Protein AF-A0A965LDT8-F1 (afdb_monomer_lite)

Foldseek 3Di:
DDDDDDPDDDPDDDDDDDDDDDDDDDPDDPDCLPVVLCVLQPDDPPDDPVLSVLLSQLQVQLCVDVQLVVLVVQLVVLVVVVVPDDPVVVVVCPVVNVVSVVSNLVSSLVSSCVSPVPNDSVNSVSRSVVSVVVVVVVVVVVVVVVVVVPDPDDPPPPDPDDDDDDDDDDD

Sequence (171 aa):
MKTSLLALLFAATLCVSLPAADSAATKSSPKKSGRYTSTVLPDIEGVSKEDMVRVRAAFLQAYQDPAIKAAKERLAELKGNAEFASASEKKDMRSDFENAIGDLHKATKAALTKADATLSRELIEKVMDAMEAKGREKAAGAMKKEAKTATPLKPFPFGDKAKETPKPEAK

Secondary structure (DSSP, 8-state):
--------------------------------THHHHHHHS---TTS-HHHHHHHHHHHHHHTTSHHHHHHHHHHHHHHHHHHH--HHHHHHTHHHHHHHHHHHHHHHHHHHHHH-TTS-HHHHHHHHHHHHHHHHHHHHHHHHHHHHH-------SSS------------

Radius of gyration: 26.63 Å; chains: 1; bounding box: 39×76×96 Å

Structure (mmCIF, N/CA/C/O backbone):
data_AF-A0A965LDT8-F1
#
_entry.id   AF-A0A965LDT8-F1
#
loop_
_atom_site.group_PDB
_atom_site.id
_atom_site.type_symbol
_atom_site.label_atom_id
_atom_site.label_alt_id
_atom_site.label_comp_id
_atom_site.label_asym_id
_atom_site.label_entity_id
_atom_site.label_seq_id
_atom_site.pdbx_PDB_ins_code
_atom_site.Cartn_x
_atom_site.Cartn_y
_atom_site.Cartn_z
_atom_site.occupancy
_atom_site.B_iso_or_equiv
_atom_site.auth_seq_id
_atom_site.auth_comp_id
_atom_site.auth_asym_id
_atom_site.auth_atom_id
_atom_site.pdbx_PDB_model_num
ATOM 1 N N . MET A 1 1 ? 11.467 -21.542 -32.164 1.00 36.34 1 MET A N 1
ATOM 2 C CA . MET A 1 1 ? 11.602 -20.901 -30.837 1.00 36.34 1 MET A CA 1
ATOM 3 C C . MET A 1 1 ? 10.529 -19.828 -30.739 1.00 36.34 1 MET A C 1
ATOM 5 O O . MET A 1 1 ? 10.410 -19.034 -31.659 1.00 36.34 1 MET A O 1
ATOM 9 N N . LYS A 1 2 ? 9.647 -19.918 -29.736 1.00 41.91 2 LYS A N 1
ATOM 10 C CA . LYS A 1 2 ? 8.408 -19.132 -29.618 1.00 41.91 2 LYS A CA 1
ATOM 11 C C . LYS A 1 2 ? 8.588 -18.055 -28.548 1.00 41.91 2 LYS A C 1
ATOM 13 O O . LYS A 1 2 ? 8.529 -18.396 -27.375 1.00 41.91 2 LYS A O 1
ATOM 18 N N . THR A 1 3 ? 8.754 -16.795 -28.934 1.00 43.81 3 THR A N 1
ATOM 19 C CA . THR A 1 3 ? 8.621 -15.639 -28.029 1.00 43.81 3 THR A CA 1
ATOM 20 C C . THR A 1 3 ? 8.311 -14.395 -28.851 1.00 43.81 3 THR A C 1
ATOM 22 O O . THR A 1 3 ? 9.174 -13.935 -29.590 1.00 43.81 3 THR A O 1
ATOM 25 N N . SER A 1 4 ? 7.088 -13.880 -28.735 1.00 50.00 4 SER A N 1
ATOM 26 C CA . SER A 1 4 ? 6.791 -12.441 -28.784 1.00 50.00 4 SER A CA 1
ATOM 27 C C . SER A 1 4 ? 5.285 -12.245 -28.700 1.00 50.00 4 SER A C 1
ATOM 29 O O . SER A 1 4 ? 4.582 -12.353 -29.699 1.00 50.00 4 SER A O 1
ATOM 31 N N . LEU A 1 5 ? 4.788 -11.970 -27.496 1.00 50.16 5 LEU A N 1
ATOM 32 C CA . LEU A 1 5 ? 3.532 -11.250 -27.318 1.00 50.16 5 LEU A CA 1
ATOM 33 C C . LEU A 1 5 ? 3.509 -10.645 -25.909 1.00 50.16 5 LEU A C 1
ATOM 35 O O . LEU A 1 5 ? 3.004 -11.248 -24.972 1.00 50.16 5 LEU A O 1
ATOM 39 N N . LEU A 1 6 ? 4.092 -9.459 -25.751 1.00 43.06 6 LEU A N 1
ATOM 40 C CA . LEU A 1 6 ? 3.755 -8.580 -24.630 1.00 43.06 6 LEU A CA 1
ATOM 41 C C . LEU A 1 6 ? 3.766 -7.130 -25.115 1.00 43.06 6 LEU A C 1
ATOM 43 O O . LEU A 1 6 ? 4.586 -6.307 -24.722 1.00 43.06 6 LEU A O 1
ATOM 47 N N . ALA A 1 7 ? 2.863 -6.858 -26.048 1.00 51.16 7 ALA A N 1
ATOM 48 C CA . ALA A 1 7 ? 2.547 -5.524 -26.520 1.00 51.16 7 ALA A CA 1
ATOM 49 C C . ALA A 1 7 ? 1.027 -5.374 -26.500 1.00 51.16 7 ALA A C 1
ATOM 51 O O . ALA A 1 7 ? 0.402 -5.505 -27.545 1.00 51.16 7 ALA A O 1
ATOM 52 N N . LEU A 1 8 ? 0.423 -5.169 -25.321 1.00 48.06 8 LEU A N 1
ATOM 53 C CA . LEU A 1 8 ? -0.887 -4.512 -25.230 1.00 48.06 8 LEU A CA 1
ATOM 54 C C . LEU A 1 8 ? -1.283 -4.162 -23.789 1.00 48.06 8 LEU A C 1
ATOM 56 O O . LEU A 1 8 ? -1.990 -4.928 -23.143 1.00 48.06 8 LEU A O 1
ATOM 60 N N . LEU A 1 9 ? -0.893 -2.978 -23.300 1.00 42.41 9 LEU A N 1
ATOM 61 C CA . LEU A 1 9 ? -1.701 -2.275 -22.290 1.00 42.41 9 LEU A CA 1
ATOM 62 C C . LEU A 1 9 ? -1.353 -0.788 -22.128 1.00 42.41 9 LEU A C 1
ATOM 64 O O . LEU A 1 9 ? -1.155 -0.320 -21.019 1.00 42.41 9 LEU A O 1
ATOM 68 N N . PHE A 1 10 ? -1.334 -0.017 -23.216 1.00 44.53 10 PHE A N 1
ATOM 69 C CA . PHE A 1 10 ? -1.376 1.447 -23.113 1.00 44.53 10 PHE A CA 1
ATOM 70 C C . PHE A 1 10 ? -2.283 2.035 -24.192 1.00 44.53 10 PHE A C 1
ATOM 72 O O . PHE A 1 10 ? -1.847 2.502 -25.236 1.00 44.53 10 PHE A O 1
ATOM 79 N N . ALA A 1 11 ? -3.586 1.979 -23.928 1.00 47.69 11 ALA A N 1
ATOM 80 C CA . ALA A 1 11 ? -4.585 2.757 -24.645 1.00 47.69 11 ALA A CA 1
ATOM 81 C C . ALA A 1 11 ? -5.625 3.258 -23.637 1.00 47.69 11 ALA A C 1
ATOM 83 O O . ALA A 1 11 ? -6.646 2.618 -23.400 1.00 47.69 11 ALA A O 1
ATOM 84 N N . ALA A 1 12 ? -5.320 4.392 -23.008 1.00 42.38 12 ALA A N 1
ATOM 85 C CA . ALA A 1 12 ? -6.293 5.269 -22.364 1.00 42.38 12 ALA A CA 1
ATOM 86 C C . ALA A 1 12 ? -5.694 6.681 -22.289 1.00 42.38 12 ALA A C 1
ATOM 88 O O . ALA A 1 12 ? -5.191 7.125 -21.260 1.00 42.38 12 ALA A O 1
ATOM 89 N N . THR A 1 13 ? -5.707 7.362 -23.430 1.00 52.12 13 THR A N 1
ATOM 90 C CA . THR A 1 13 ? -5.496 8.803 -23.552 1.00 52.12 13 THR A CA 1
ATOM 91 C C . THR A 1 13 ? -6.575 9.530 -22.756 1.00 52.12 13 THR A C 1
ATOM 93 O O . THR A 1 13 ? -7.762 9.403 -23.053 1.00 52.12 13 THR A O 1
ATOM 96 N N . LEU A 1 14 ? -6.166 10.322 -21.767 1.00 44.47 14 LEU A N 1
ATOM 97 C CA . LEU A 1 14 ? -7.034 11.296 -21.117 1.00 44.47 14 LEU A CA 1
ATOM 98 C C . LEU A 1 14 ? -6.359 12.663 -21.232 1.00 44.47 14 LEU A C 1
ATOM 100 O O . LEU A 1 14 ? -5.528 13.046 -20.414 1.00 44.47 14 LEU A O 1
ATOM 104 N N . CYS A 1 15 ? -6.698 13.380 -22.305 1.00 46.28 15 CYS A N 1
ATOM 105 C CA . CYS A 1 15 ? -6.502 14.820 -22.384 1.00 46.28 15 CYS A CA 1
ATOM 106 C C . CYS A 1 15 ? -7.340 15.468 -21.277 1.00 46.28 15 CYS A C 1
ATOM 108 O O . CYS A 1 15 ? -8.568 15.428 -21.332 1.00 46.28 15 CYS A O 1
ATOM 110 N N . VAL A 1 16 ? -6.689 16.088 -20.294 1.00 39.69 16 VAL A N 1
ATOM 111 C CA . VAL A 1 16 ? -7.331 17.091 -19.442 1.00 39.69 16 VAL A CA 1
ATOM 112 C C . VAL A 1 16 ? -6.850 18.453 -19.918 1.00 39.69 16 VAL A C 1
ATOM 114 O O . VAL A 1 16 ? -5.716 18.856 -19.675 1.00 39.69 16 VAL A O 1
ATOM 117 N N . SER A 1 17 ? -7.738 19.130 -20.643 1.00 41.91 17 SER A N 1
ATOM 118 C CA . SER A 1 17 ? -7.691 20.570 -20.865 1.00 41.91 17 SER A CA 1
ATOM 119 C C . SER A 1 17 ? -7.760 21.280 -19.517 1.00 41.91 17 SER A C 1
ATOM 121 O O . SER A 1 17 ? -8.657 21.006 -18.717 1.00 41.91 17 SER A O 1
ATOM 123 N N . LEU A 1 18 ? -6.842 22.221 -19.294 1.00 41.03 18 LEU A N 1
ATOM 124 C CA . LEU A 1 18 ? -7.014 23.282 -18.305 1.00 41.03 18 LEU A CA 1
ATOM 125 C C . LEU A 1 18 ? -8.329 24.029 -18.577 1.00 41.03 18 LEU A C 1
ATOM 127 O O . LEU A 1 18 ? -8.710 24.227 -19.735 1.00 41.03 18 LEU A O 1
ATOM 131 N N . PRO A 1 19 ? -8.974 24.506 -17.509 1.00 39.03 19 PRO A N 1
ATOM 132 C CA . PRO A 1 19 ? -9.272 25.928 -17.483 1.00 39.03 19 PRO A CA 1
ATOM 133 C C . PRO A 1 19 ? -8.768 26.595 -16.201 1.00 39.03 19 PRO A C 1
ATOM 135 O O . PRO A 1 19 ? -8.887 26.076 -15.091 1.00 39.03 19 PRO A O 1
ATOM 138 N N . ALA A 1 20 ? -8.188 27.771 -16.412 1.00 39.31 20 ALA A N 1
ATOM 139 C CA . ALA A 1 20 ? -7.898 28.768 -15.401 1.00 39.31 20 ALA A CA 1
ATOM 140 C C . ALA A 1 20 ? -9.185 29.436 -14.873 1.00 39.31 20 ALA A C 1
ATOM 142 O O . ALA A 1 20 ? -10.225 29.389 -15.529 1.00 39.31 20 ALA A O 1
ATOM 143 N N . ALA A 1 21 ? -9.004 30.154 -13.761 1.00 36.09 21 ALA A N 1
ATOM 144 C CA . ALA A 1 21 ? -9.834 31.221 -13.192 1.00 36.09 21 ALA A CA 1
ATOM 145 C C . ALA A 1 21 ? -10.755 30.879 -11.998 1.00 36.09 21 ALA A C 1
ATOM 147 O O . ALA A 1 21 ? -11.746 30.163 -12.098 1.00 36.09 21 ALA A O 1
ATOM 148 N N . ASP A 1 22 ? -10.393 31.556 -10.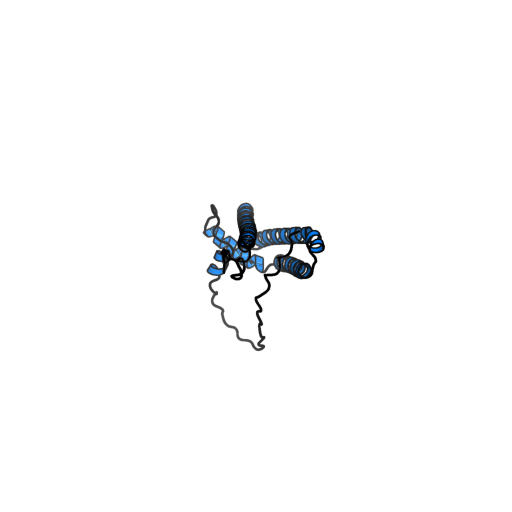906 1.00 32.38 22 ASP A N 1
ATOM 149 C CA . ASP A 1 22 ? -11.230 32.300 -9.963 1.00 32.38 22 ASP A CA 1
ATOM 150 C C . ASP A 1 22 ? -11.940 31.646 -8.769 1.00 32.38 22 ASP A C 1
ATOM 152 O O . ASP A 1 22 ? -12.489 30.547 -8.794 1.00 32.38 22 ASP A O 1
ATOM 156 N N . SER A 1 23 ? -11.876 32.409 -7.675 1.00 43.91 23 SER A N 1
ATOM 157 C CA . SER A 1 23 ? -12.337 32.082 -6.331 1.00 43.91 23 SER A CA 1
ATOM 158 C C . SER A 1 23 ? -13.857 32.034 -6.237 1.00 43.91 23 SER A C 1
ATOM 160 O O . SER A 1 23 ? -14.533 32.999 -6.573 1.00 43.91 23 SER A O 1
ATOM 162 N N . ALA A 1 24 ? -14.391 30.985 -5.609 1.00 32.81 24 ALA A N 1
ATOM 163 C CA . ALA A 1 24 ? -15.635 31.079 -4.850 1.00 32.81 24 ALA A CA 1
ATOM 164 C C . ALA A 1 24 ? -15.711 29.956 -3.808 1.00 32.81 24 ALA A C 1
ATOM 166 O O . ALA A 1 24 ? -15.790 28.769 -4.133 1.00 32.81 24 ALA A O 1
ATOM 167 N N . ALA A 1 25 ? -15.713 30.352 -2.535 1.00 44.34 25 ALA A N 1
ATOM 168 C CA . ALA A 1 25 ? -16.012 29.489 -1.406 1.00 44.34 25 ALA A CA 1
ATOM 169 C C . ALA A 1 25 ? -17.381 28.820 -1.603 1.00 44.34 25 ALA A C 1
ATOM 171 O O . ALA A 1 25 ? -18.429 29.445 -1.459 1.00 44.34 25 ALA A O 1
ATOM 172 N N . THR A 1 26 ? -17.373 27.525 -1.901 1.00 32.25 26 THR A N 1
ATOM 173 C CA . THR A 1 26 ? -18.563 26.678 -1.861 1.00 32.25 26 THR A CA 1
ATOM 174 C C . THR A 1 26 ? -18.359 25.633 -0.778 1.00 32.25 26 THR A C 1
ATOM 176 O O . THR A 1 26 ? -17.446 24.811 -0.836 1.00 32.25 26 THR A O 1
ATOM 179 N N . LYS A 1 27 ? -19.214 25.693 0.251 1.00 46.88 27 LYS A N 1
ATOM 180 C CA . LYS A 1 27 ? -19.352 24.645 1.264 1.00 46.88 27 LYS A CA 1
ATOM 181 C C . LYS A 1 27 ? -19.669 23.340 0.537 1.00 46.88 27 LYS A C 1
ATOM 183 O O . LYS A 1 27 ? -20.791 23.135 0.079 1.00 46.88 27 LYS A O 1
ATOM 188 N N . SER A 1 28 ? -18.667 22.482 0.385 1.00 36.44 28 SER A N 1
ATOM 189 C CA . SER A 1 28 ? -18.825 21.191 -0.264 1.00 36.44 28 SER A CA 1
ATOM 190 C C . SER A 1 28 ? -19.496 20.232 0.713 1.00 36.44 28 SER A C 1
ATOM 192 O O . SER A 1 28 ? -18.927 19.796 1.712 1.00 36.44 28 SER A O 1
ATOM 194 N N . SER A 1 29 ? -20.755 19.907 0.434 1.00 40.31 29 SER A N 1
ATOM 195 C CA . SER A 1 29 ? -21.420 18.756 1.038 1.00 40.31 29 SER A CA 1
ATOM 196 C C . SER A 1 29 ? -20.548 17.511 0.799 1.00 40.31 29 SER A C 1
ATOM 198 O O . SER A 1 29 ? -20.021 17.355 -0.310 1.00 40.31 29 SER A O 1
ATOM 200 N N . PRO A 1 30 ? -20.365 16.619 1.789 1.00 41.88 30 PRO A N 1
ATOM 201 C CA . PRO A 1 30 ? -19.445 15.499 1.658 1.00 41.88 30 PRO A CA 1
ATOM 202 C C . PRO A 1 30 ? -19.942 14.565 0.551 1.00 41.88 30 PRO A C 1
ATOM 204 O O . PRO A 1 30 ? -20.928 13.843 0.709 1.00 41.88 30 PRO A O 1
ATOM 207 N N . LYS A 1 31 ? -19.265 14.583 -0.604 1.00 42.53 31 LYS A N 1
ATOM 208 C CA . LYS A 1 31 ? -19.503 13.628 -1.690 1.00 42.53 31 LYS A CA 1
ATOM 209 C C . LYS A 1 31 ? -19.199 12.228 -1.168 1.00 42.53 31 LYS A C 1
ATOM 211 O O . LYS A 1 31 ? -18.042 11.835 -1.127 1.00 42.53 31 LYS A O 1
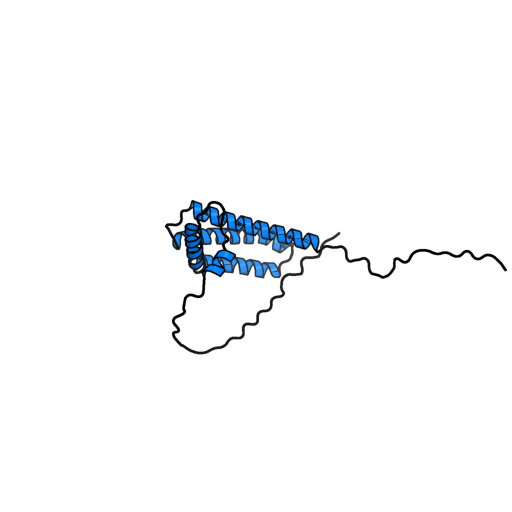ATOM 216 N N . LYS A 1 32 ? -20.250 11.511 -0.758 1.00 42.97 32 LYS A N 1
ATOM 217 C CA . LYS A 1 32 ? -20.408 10.050 -0.618 1.00 42.97 32 LYS A CA 1
ATOM 218 C C . LYS A 1 32 ? -19.100 9.243 -0.757 1.00 42.97 32 LYS A C 1
ATOM 220 O O . LYS A 1 32 ? -18.943 8.439 -1.674 1.00 42.97 32 LYS A O 1
ATOM 225 N N . SER A 1 33 ? -18.179 9.425 0.187 1.00 45.19 33 SER A N 1
ATOM 226 C CA . SER A 1 33 ? -16.881 8.738 0.237 1.00 45.19 33 SER A CA 1
ATOM 227 C C . SER A 1 33 ? -17.030 7.237 0.520 1.00 45.19 33 SER A C 1
ATOM 229 O O . SER A 1 33 ? -16.131 6.459 0.216 1.00 45.19 33 SER A O 1
ATOM 231 N N . GLY A 1 34 ? -18.197 6.800 1.011 1.00 43.91 34 GLY A N 1
ATOM 232 C CA . GLY A 1 34 ? -18.468 5.402 1.366 1.00 43.91 34 GLY A CA 1
ATOM 233 C C . GLY A 1 34 ? -18.497 4.402 0.199 1.00 43.91 34 GLY A C 1
ATOM 234 O O . GLY A 1 34 ? -18.268 3.211 0.411 1.00 43.91 34 GLY A O 1
ATOM 235 N N . ARG A 1 35 ? -18.748 4.842 -1.046 1.00 39.75 35 ARG A N 1
ATOM 236 C CA . ARG A 1 35 ? -18.752 3.930 -2.214 1.00 39.75 35 ARG A CA 1
ATOM 237 C C . ARG A 1 35 ? -17.358 3.691 -2.789 1.00 39.75 35 ARG A C 1
ATOM 239 O O . ARG A 1 35 ? -17.066 2.599 -3.269 1.00 39.75 35 ARG A O 1
ATOM 246 N N . TYR A 1 36 ? -16.497 4.704 -2.735 1.00 38.25 36 TYR A N 1
ATOM 247 C CA . TYR A 1 36 ? -15.129 4.585 -3.230 1.00 38.25 36 TYR A CA 1
ATOM 248 C C . TYR A 1 36 ? -14.294 3.700 -2.294 1.00 38.25 36 TYR A C 1
ATOM 250 O O . TYR A 1 36 ? -13.571 2.821 -2.754 1.00 38.25 36 TYR A O 1
ATOM 258 N N . THR A 1 37 ? -14.474 3.834 -0.977 1.00 55.53 37 THR A N 1
ATOM 259 C CA . THR A 1 37 ? -13.695 3.071 0.008 1.00 55.53 37 THR A CA 1
ATOM 260 C C . THR A 1 37 ? -14.068 1.595 0.093 1.00 55.53 37 THR A C 1
ATOM 262 O O . THR A 1 37 ? -13.173 0.775 0.244 1.00 55.53 37 THR A O 1
ATOM 265 N N . SER A 1 38 ? -15.345 1.227 -0.050 1.00 56.53 38 SER A N 1
ATOM 266 C CA . SER A 1 38 ? -15.777 -0.185 -0.051 1.00 56.53 38 SER A CA 1
ATOM 267 C C . SER A 1 38 ? -15.345 -0.948 -1.306 1.00 56.53 38 SER A C 1
ATOM 269 O O . SER A 1 38 ? -15.099 -2.150 -1.252 1.00 56.53 38 SER A O 1
ATOM 271 N N . THR A 1 39 ? -15.195 -0.250 -2.434 1.00 59.91 39 THR A N 1
ATOM 272 C CA . THR A 1 39 ? -14.694 -0.847 -3.682 1.00 59.91 39 THR A CA 1
ATOM 273 C C . THR A 1 39 ? -13.177 -1.064 -3.630 1.00 59.91 39 THR A C 1
ATOM 275 O O . THR A 1 39 ? -12.667 -2.067 -4.136 1.00 59.91 39 THR A O 1
ATOM 278 N N . VAL A 1 40 ? -12.454 -0.132 -3.000 1.00 66.69 40 VAL A N 1
ATOM 279 C CA . VAL A 1 40 ? -10.995 -0.195 -2.821 1.00 66.69 40 VAL A CA 1
ATOM 280 C C . VAL A 1 40 ? -10.618 -1.208 -1.732 1.00 66.69 40 VAL A C 1
ATOM 282 O O . VAL A 1 40 ? -9.761 -2.059 -1.964 1.00 66.69 40 VAL A O 1
ATOM 285 N N . LEU A 1 41 ? -11.314 -1.173 -0.593 1.00 79.06 41 LEU A N 1
ATOM 286 C CA . LEU A 1 41 ? -11.166 -2.079 0.546 1.00 79.06 41 LEU A CA 1
ATOM 287 C C . LEU A 1 41 ? -12.488 -2.832 0.775 1.00 79.06 41 LEU A C 1
ATOM 289 O O . LEU A 1 41 ? -13.364 -2.321 1.493 1.00 79.06 41 LEU A O 1
ATOM 293 N N . PRO A 1 42 ? -12.661 -4.018 0.152 1.00 79.75 42 PRO A N 1
ATOM 294 C CA . PRO A 1 42 ? -13.841 -4.850 0.380 1.00 79.75 42 PRO A CA 1
ATOM 295 C C . PRO A 1 42 ? -13.918 -5.270 1.849 1.00 79.75 42 PRO A C 1
ATOM 297 O O . PRO A 1 42 ? -12.931 -5.175 2.577 1.00 79.75 42 PRO A O 1
ATOM 300 N N . ASP A 1 43 ? -15.086 -5.734 2.284 1.00 85.12 43 ASP A N 1
ATOM 301 C CA . ASP A 1 43 ? -15.203 -6.352 3.604 1.00 85.12 43 ASP A CA 1
ATOM 302 C C . ASP A 1 43 ? -14.295 -7.590 3.690 1.00 85.12 43 ASP A C 1
ATOM 304 O O . ASP A 1 43 ? -14.151 -8.338 2.718 1.00 85.12 43 ASP A O 1
ATOM 308 N N . ILE A 1 44 ? -13.657 -7.769 4.846 1.00 84.19 44 ILE A N 1
ATOM 309 C CA . ILE A 1 44 ? -12.710 -8.853 5.114 1.00 84.19 44 ILE A CA 1
ATOM 310 C C . ILE A 1 44 ? -13.335 -9.795 6.134 1.00 84.19 44 ILE A C 1
ATOM 312 O O . ILE A 1 44 ? -13.896 -9.359 7.141 1.00 84.19 44 ILE A O 1
ATOM 316 N N . GLU A 1 45 ? -13.229 -11.094 5.879 1.00 84.06 45 GLU A N 1
ATOM 317 C CA . GLU A 1 45 ? -13.776 -12.115 6.764 1.00 84.06 45 GLU A CA 1
ATOM 318 C C . GLU A 1 45 ? -13.146 -12.053 8.168 1.00 84.06 45 GLU A C 1
ATOM 320 O O . GLU A 1 45 ? -11.925 -11.963 8.349 1.00 84.06 45 GLU A O 1
ATOM 325 N N . GLY A 1 46 ? -13.999 -12.074 9.195 1.00 82.44 46 GLY A N 1
ATOM 326 C CA . GLY A 1 46 ? -13.583 -11.975 10.594 1.00 82.44 46 GLY A CA 1
ATOM 327 C C . GLY A 1 46 ? -13.040 -10.599 10.997 1.00 82.44 46 GLY A C 1
ATOM 328 O O . GLY A 1 46 ? -12.214 -10.531 11.904 1.00 82.44 46 GLY A O 1
ATOM 329 N N . VAL A 1 47 ? -13.433 -9.527 10.306 1.00 85.44 47 VAL A N 1
ATOM 330 C CA . VAL A 1 47 ? -13.276 -8.136 10.760 1.00 85.44 47 VAL A CA 1
ATOM 331 C C . VAL A 1 47 ? -14.669 -7.522 10.886 1.00 85.44 47 VAL A C 1
ATOM 333 O O . VAL A 1 47 ? -15.512 -7.714 10.008 1.00 85.44 47 VAL A O 1
ATOM 336 N N . SER A 1 48 ? -14.939 -6.806 11.981 1.00 88.19 48 SER A N 1
ATOM 337 C CA . SER A 1 48 ? -16.245 -6.171 12.177 1.00 88.19 48 SER A CA 1
ATOM 338 C C . SER A 1 48 ? -16.486 -5.058 11.146 1.00 88.19 48 SER A C 1
ATOM 340 O O . SER A 1 48 ? -15.549 -4.444 10.621 1.00 88.19 48 SER A O 1
ATOM 342 N N . LYS A 1 49 ? -17.756 -4.770 10.840 1.00 86.62 49 LYS A N 1
ATOM 343 C CA . LYS A 1 49 ? -18.107 -3.704 9.887 1.00 86.62 49 LYS A CA 1
ATOM 344 C C . LYS A 1 49 ? -17.679 -2.337 10.418 1.00 86.62 49 LYS A C 1
ATOM 346 O O . LYS A 1 49 ? -17.151 -1.530 9.656 1.00 86.62 49 LYS A O 1
ATOM 351 N N . GLU A 1 50 ? -17.853 -2.104 11.715 1.00 87.12 50 GLU A N 1
ATOM 352 C CA . GLU A 1 50 ? -17.416 -0.901 12.420 1.00 87.12 50 GLU A CA 1
ATOM 353 C C . GLU A 1 50 ? -15.899 -0.690 12.313 1.00 87.12 50 GLU A C 1
ATOM 355 O O . GLU A 1 50 ? -15.453 0.431 12.052 1.00 87.12 50 GLU A O 1
ATOM 360 N N . ASP A 1 51 ? -15.100 -1.749 12.458 1.00 86.94 51 ASP A N 1
ATOM 361 C CA . ASP A 1 51 ? -13.645 -1.665 12.304 1.00 86.94 51 ASP A CA 1
ATOM 362 C C . ASP A 1 51 ? -13.256 -1.402 10.847 1.00 86.94 51 ASP A C 1
ATOM 364 O O . ASP A 1 51 ? -12.414 -0.549 10.579 1.00 86.94 51 ASP A O 1
ATOM 368 N N . MET A 1 52 ? -13.926 -2.038 9.879 1.00 87.69 52 MET A N 1
ATOM 369 C CA . MET A 1 52 ? -13.704 -1.753 8.457 1.00 87.69 52 MET A CA 1
ATOM 370 C C . MET A 1 52 ? -14.047 -0.307 8.084 1.00 87.69 52 MET A C 1
ATOM 372 O O . MET A 1 52 ? -13.391 0.272 7.218 1.00 87.69 52 MET A O 1
ATOM 376 N N . VAL A 1 53 ? -15.057 0.306 8.709 1.00 88.19 53 VAL A N 1
ATOM 377 C CA . VAL A 1 53 ? -15.373 1.732 8.508 1.00 88.19 53 VAL A CA 1
ATOM 378 C C . VAL A 1 53 ? -14.230 2.614 9.011 1.00 88.19 53 VAL A C 1
ATOM 380 O O . VAL A 1 53 ? -13.802 3.511 8.280 1.00 88.19 53 VAL A O 1
ATOM 383 N N . ARG A 1 54 ? -13.695 2.331 10.205 1.00 87.56 54 ARG A N 1
ATOM 384 C CA . ARG A 1 54 ? -12.550 3.062 10.772 1.00 87.56 54 ARG A CA 1
ATOM 385 C C . ARG A 1 54 ? -11.293 2.887 9.930 1.00 87.56 54 ARG A C 1
ATOM 387 O O . ARG A 1 54 ? -10.684 3.873 9.531 1.00 87.56 54 ARG A O 1
ATOM 394 N N . VAL A 1 55 ? -10.985 1.655 9.537 1.00 87.19 55 VAL A N 1
ATOM 395 C CA . VAL A 1 55 ? -9.874 1.337 8.633 1.00 87.19 55 VAL A CA 1
ATOM 396 C C . VAL A 1 55 ? -10.013 2.096 7.313 1.00 87.19 55 VAL A C 1
ATOM 398 O O . VAL A 1 55 ? -9.070 2.747 6.879 1.00 87.19 55 VAL A O 1
ATOM 401 N N . ARG A 1 56 ? -11.190 2.096 6.678 1.00 88.94 56 ARG A N 1
ATOM 402 C CA . ARG A 1 56 ? -11.427 2.846 5.431 1.00 88.94 56 ARG A CA 1
ATOM 403 C C . ARG A 1 56 ? -11.215 4.349 5.597 1.00 88.94 56 ARG A C 1
ATOM 405 O O . ARG A 1 56 ? -10.645 4.972 4.702 1.00 88.94 56 ARG A O 1
ATOM 412 N N . ALA A 1 57 ? -11.668 4.929 6.707 1.00 87.75 57 ALA A N 1
ATOM 413 C CA . ALA A 1 57 ? -11.434 6.337 7.013 1.00 87.75 57 ALA A CA 1
ATOM 414 C C . ALA A 1 57 ? -9.935 6.621 7.213 1.00 87.75 57 ALA A C 1
ATOM 416 O O . ALA A 1 57 ? -9.398 7.538 6.589 1.00 87.75 57 ALA A O 1
ATOM 417 N N . ALA A 1 58 ? -9.244 5.774 7.978 1.00 89.00 58 ALA A N 1
ATOM 418 C CA . ALA A 1 58 ? -7.807 5.868 8.200 1.00 89.00 58 ALA A CA 1
ATOM 419 C C . ALA A 1 58 ? -7.010 5.719 6.894 1.00 89.00 58 ALA A C 1
ATOM 421 O O . ALA A 1 58 ? -6.055 6.454 6.679 1.00 89.00 58 ALA A O 1
ATOM 422 N N . PHE A 1 59 ? -7.435 4.861 5.961 1.00 86.56 59 PHE A N 1
ATOM 423 C CA . PHE A 1 59 ? -6.824 4.740 4.632 1.00 86.56 59 PHE A CA 1
ATOM 424 C C . PHE A 1 59 ? -6.980 6.004 3.777 1.00 86.56 59 PHE A C 1
ATOM 426 O O . PHE A 1 59 ? -6.050 6.378 3.061 1.00 86.56 59 PHE A O 1
ATOM 433 N N . LEU A 1 60 ? -8.135 6.678 3.833 1.00 86.31 60 LEU A N 1
ATOM 434 C CA . LEU A 1 60 ? -8.328 7.950 3.125 1.00 86.31 60 LEU A CA 1
ATOM 435 C C . LEU A 1 60 ? -7.367 9.024 3.637 1.00 86.31 60 LEU A C 1
ATOM 437 O O . LEU A 1 60 ? -6.818 9.785 2.839 1.00 86.31 60 LEU A O 1
ATOM 441 N N . GLN A 1 61 ? -7.152 9.060 4.950 1.00 86.50 61 GLN A N 1
ATOM 442 C CA . GLN A 1 61 ? -6.202 9.968 5.578 1.00 86.50 61 GLN A CA 1
ATOM 443 C C . GLN A 1 61 ? -4.754 9.560 5.283 1.00 86.50 61 GLN A C 1
ATOM 445 O O . GLN A 1 61 ? -3.948 10.407 4.908 1.00 86.50 61 GLN A O 1
ATOM 450 N N . ALA A 1 62 ? -4.441 8.264 5.345 1.00 88.00 62 ALA A N 1
ATOM 451 C CA . ALA A 1 62 ? -3.131 7.723 5.012 1.00 88.00 62 ALA A CA 1
ATOM 452 C C . ALA A 1 62 ? -2.731 8.077 3.572 1.00 88.00 62 ALA A C 1
ATOM 454 O O . ALA A 1 62 ? -1.610 8.506 3.346 1.00 88.00 62 ALA A O 1
ATOM 455 N N . TYR A 1 63 ? -3.640 8.029 2.590 1.00 84.19 63 TYR A N 1
ATOM 456 C CA . TYR A 1 63 ? -3.311 8.445 1.217 1.00 84.19 63 TYR A CA 1
ATOM 457 C C . TYR A 1 63 ? -2.874 9.910 1.075 1.00 84.19 63 TYR A C 1
ATOM 459 O O . TYR A 1 63 ? -2.297 10.271 0.046 1.00 84.19 63 TYR A O 1
ATOM 467 N N . GLN A 1 64 ? -3.137 10.755 2.074 1.00 86.06 64 GLN A N 1
ATOM 468 C CA . GLN A 1 64 ? -2.632 12.122 2.095 1.00 86.06 64 GLN A CA 1
ATOM 469 C C . GLN A 1 64 ? -1.210 12.238 2.651 1.00 86.06 64 GLN A C 1
ATOM 471 O O . GLN A 1 64 ? -0.573 13.261 2.387 1.00 86.06 64 GLN A O 1
ATOM 476 N N . ASP A 1 65 ? -0.709 11.208 3.343 1.00 90.44 65 ASP A N 1
ATOM 477 C CA . ASP A 1 65 ? 0.627 11.172 3.936 1.00 90.44 65 ASP A CA 1
ATOM 478 C C . ASP A 1 65 ? 1.712 11.315 2.846 1.00 90.44 65 ASP A C 1
ATOM 480 O O . ASP A 1 65 ? 1.670 10.622 1.816 1.00 90.44 65 ASP A O 1
ATOM 484 N N . PRO A 1 66 ? 2.686 12.224 3.039 1.00 90.56 66 PRO A N 1
ATOM 485 C CA . PRO A 1 66 ? 3.723 12.487 2.049 1.00 90.56 66 PRO A CA 1
ATOM 486 C C . PRO A 1 66 ? 4.611 11.266 1.778 1.00 90.56 66 PRO A C 1
ATOM 488 O O . PRO A 1 66 ? 5.066 11.103 0.649 1.00 90.56 66 PRO A O 1
ATOM 491 N N . ALA A 1 67 ? 4.814 10.373 2.751 1.00 91.38 67 ALA A N 1
ATOM 492 C CA . ALA A 1 67 ? 5.609 9.164 2.556 1.00 91.38 67 ALA A CA 1
ATOM 493 C C . ALA A 1 67 ? 4.903 8.164 1.632 1.00 91.38 67 ALA A C 1
ATOM 495 O O . ALA A 1 67 ? 5.553 7.543 0.792 1.00 91.38 67 ALA A O 1
ATOM 496 N N . ILE A 1 68 ? 3.571 8.042 1.717 1.00 90.81 68 ILE A N 1
ATOM 497 C CA . ILE A 1 68 ? 2.807 7.224 0.761 1.00 90.81 68 ILE A CA 1
ATOM 498 C C . ILE A 1 68 ? 2.861 7.846 -0.635 1.00 90.81 68 ILE A C 1
ATOM 500 O O . ILE A 1 68 ? 3.028 7.121 -1.614 1.00 90.81 68 ILE A O 1
ATOM 504 N N . LYS A 1 69 ? 2.727 9.173 -0.749 1.00 92.00 69 LYS A N 1
ATOM 505 C CA . LYS A 1 69 ? 2.822 9.864 -2.046 1.00 92.00 69 LYS A CA 1
ATOM 506 C C . LYS A 1 69 ? 4.188 9.635 -2.696 1.00 92.00 69 LYS A C 1
ATOM 508 O O . LYS A 1 69 ? 4.226 9.160 -3.827 1.00 92.00 69 LYS A O 1
ATOM 513 N N . ALA A 1 70 ? 5.272 9.839 -1.948 1.00 92.19 70 ALA A N 1
ATOM 514 C CA . ALA A 1 70 ? 6.635 9.600 -2.416 1.00 92.19 70 ALA A CA 1
ATOM 515 C C . ALA A 1 70 ? 6.875 8.128 -2.798 1.00 92.19 70 ALA A C 1
ATOM 517 O O . ALA A 1 70 ? 7.445 7.844 -3.846 1.00 92.19 70 ALA A O 1
ATOM 518 N N . ALA A 1 71 ? 6.393 7.168 -2.002 1.00 91.31 71 ALA A N 1
ATOM 519 C CA . ALA A 1 71 ? 6.534 5.747 -2.330 1.00 91.31 71 ALA A CA 1
ATOM 520 C C . ALA A 1 71 ? 5.763 5.357 -3.609 1.00 91.31 71 ALA A C 1
ATOM 522 O O . ALA A 1 71 ? 6.235 4.545 -4.406 1.00 91.31 71 ALA A O 1
ATOM 523 N N . LYS A 1 72 ? 4.586 5.953 -3.845 1.00 89.38 72 LYS A N 1
ATOM 524 C CA . LYS A 1 72 ? 3.814 5.738 -5.083 1.00 89.38 72 LYS A CA 1
ATOM 525 C C . LYS A 1 72 ? 4.481 6.382 -6.293 1.00 89.38 72 LYS A C 1
ATOM 527 O O . LYS A 1 72 ? 4.444 5.788 -7.366 1.00 89.38 72 LYS A O 1
ATOM 532 N N . GLU A 1 73 ? 5.078 7.553 -6.115 1.00 93.88 73 GLU A N 1
ATOM 533 C CA . GLU A 1 73 ? 5.867 8.231 -7.143 1.00 93.88 73 GLU A CA 1
ATOM 534 C C . GLU A 1 73 ? 7.083 7.390 -7.539 1.00 93.88 73 GLU A C 1
ATOM 536 O O . GLU A 1 73 ? 7.235 7.080 -8.714 1.00 93.88 73 GLU A O 1
ATOM 541 N N . ARG A 1 74 ? 7.836 6.854 -6.570 1.00 91.56 74 ARG A N 1
ATOM 542 C CA . ARG A 1 74 ? 8.945 5.918 -6.837 1.00 91.56 74 ARG A CA 1
ATOM 543 C C . ARG A 1 74 ? 8.508 4.683 -7.614 1.00 91.56 74 ARG A C 1
ATOM 545 O O . ARG A 1 74 ? 9.182 4.256 -8.547 1.00 91.56 74 ARG A O 1
ATOM 552 N N . LEU A 1 75 ? 7.352 4.117 -7.270 1.00 90.31 75 LEU A N 1
ATOM 553 C CA . LEU A 1 75 ? 6.806 2.989 -8.019 1.00 90.31 75 LEU A CA 1
ATOM 554 C C . LEU A 1 75 ? 6.382 3.386 -9.446 1.00 90.31 75 LEU A C 1
ATOM 556 O O . LEU A 1 75 ? 6.474 2.563 -10.354 1.00 90.31 75 LEU A O 1
ATOM 560 N N . ALA A 1 76 ? 5.897 4.613 -9.652 1.00 91.69 76 ALA A N 1
ATOM 561 C CA . ALA A 1 76 ? 5.539 5.130 -10.971 1.00 91.69 76 ALA A CA 1
ATOM 562 C C . ALA A 1 76 ? 6.779 5.418 -11.831 1.00 91.69 76 ALA A C 1
ATOM 564 O O . ALA A 1 76 ? 6.793 5.036 -12.996 1.00 91.69 76 ALA A O 1
ATOM 565 N N . GLU A 1 77 ? 7.832 5.995 -11.250 1.00 92.00 77 GLU A N 1
ATOM 566 C CA . GLU A 1 77 ? 9.131 6.199 -11.901 1.00 92.00 77 GLU A CA 1
ATOM 567 C C . GLU A 1 77 ? 9.732 4.872 -12.365 1.00 92.00 77 GLU A C 1
ATOM 569 O O . GLU A 1 77 ? 10.096 4.731 -13.530 1.00 92.00 77 GLU A O 1
ATOM 574 N N . LEU A 1 78 ? 9.763 3.85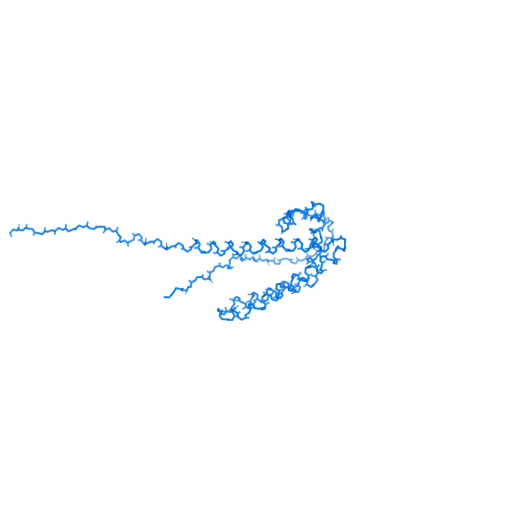7 -11.491 1.00 90.88 78 LEU A N 1
ATOM 575 C CA . LEU A 1 78 ? 10.256 2.530 -11.863 1.00 90.88 78 LEU A CA 1
ATOM 576 C C . LEU A 1 78 ? 9.444 1.927 -13.012 1.00 90.88 78 LEU A C 1
ATOM 578 O O . LEU A 1 78 ? 10.025 1.340 -13.923 1.00 90.88 78 LEU A O 1
ATOM 582 N N . LYS A 1 79 ? 8.114 2.095 -13.012 1.00 88.44 79 LYS A N 1
ATOM 583 C CA . LYS A 1 79 ? 7.259 1.646 -14.123 1.00 88.44 79 LYS A CA 1
ATOM 584 C C . LYS A 1 79 ? 7.578 2.378 -15.419 1.00 88.44 79 LYS A C 1
ATOM 586 O O . LYS A 1 79 ? 7.752 1.707 -16.428 1.00 88.44 79 LYS A O 1
ATOM 591 N N . GLY A 1 80 ? 7.712 3.702 -15.376 1.00 90.81 80 GLY A N 1
ATOM 592 C CA . GLY A 1 80 ? 8.090 4.500 -16.543 1.00 90.81 80 GLY A CA 1
ATOM 593 C C . GLY A 1 80 ? 9.453 4.085 -17.101 1.00 90.81 80 GLY A C 1
ATOM 594 O O . GLY A 1 80 ? 9.591 3.868 -18.300 1.00 90.81 80 GLY A O 1
ATOM 595 N N . ASN A 1 81 ? 10.438 3.854 -16.232 1.00 86.00 81 ASN A N 1
ATOM 596 C CA . ASN A 1 81 ? 11.754 3.351 -16.635 1.00 86.00 81 ASN A CA 1
ATOM 597 C C . ASN A 1 81 ? 11.656 1.949 -17.257 1.00 86.00 81 ASN A C 1
ATOM 599 O O . ASN A 1 81 ? 12.299 1.656 -18.264 1.00 86.00 81 ASN A O 1
ATOM 603 N N . ALA A 1 82 ? 10.805 1.086 -16.698 1.00 87.94 82 ALA A N 1
ATOM 604 C CA . ALA A 1 82 ? 10.589 -0.252 -17.225 1.00 87.94 82 ALA A CA 1
ATOM 605 C C . ALA A 1 82 ? 9.816 -0.263 -18.552 1.00 87.94 82 ALA A C 1
ATOM 607 O O . ALA A 1 82 ? 9.957 -1.216 -19.309 1.00 87.94 82 ALA A O 1
ATOM 608 N N . GLU A 1 83 ? 9.011 0.747 -18.883 1.00 87.88 83 GLU A N 1
ATOM 609 C CA . GLU A 1 83 ? 8.279 0.783 -20.159 1.00 87.88 83 GLU A CA 1
ATOM 610 C C . GLU A 1 83 ? 9.225 0.758 -21.366 1.00 87.88 83 GLU A C 1
ATOM 612 O O . GLU A 1 83 ? 8.960 0.046 -22.338 1.00 87.88 83 GLU A O 1
ATOM 617 N N . PHE A 1 84 ? 10.370 1.436 -21.260 1.00 88.06 84 PHE A N 1
ATOM 618 C CA . PHE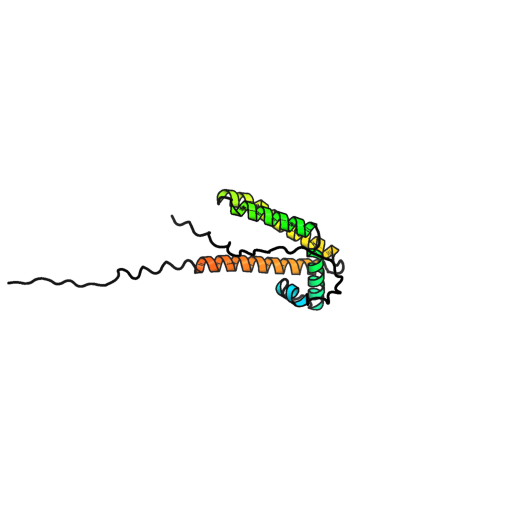 A 1 84 ? 11.381 1.515 -22.319 1.00 88.06 84 PHE A CA 1
ATOM 619 C C . PHE A 1 84 ? 12.501 0.473 -22.186 1.00 88.06 84 PHE A C 1
ATOM 621 O O . PHE A 1 84 ? 13.286 0.296 -23.115 1.00 88.06 84 PHE A O 1
ATOM 628 N N . ALA A 1 85 ? 12.557 -0.246 -21.064 1.00 87.25 85 ALA A N 1
ATOM 629 C CA . ALA A 1 85 ? 13.589 -1.235 -20.787 1.00 87.25 85 ALA A CA 1
ATOM 630 C C . ALA A 1 85 ? 13.406 -2.540 -21.588 1.00 87.25 85 ALA A C 1
ATOM 632 O O . ALA A 1 85 ? 12.293 -3.054 -21.790 1.00 87.25 85 ALA A O 1
ATOM 633 N N . SER A 1 86 ? 14.530 -3.131 -21.989 1.00 86.62 86 SER A N 1
ATOM 634 C CA . SER A 1 86 ? 14.602 -4.476 -22.559 1.00 86.62 86 SER A CA 1
ATOM 635 C C . SER A 1 86 ? 14.236 -5.555 -21.527 1.00 86.62 86 SER A C 1
ATOM 637 O O . SER A 1 86 ? 14.124 -5.308 -20.326 1.00 86.62 86 SER A O 1
ATOM 639 N N . ALA A 1 87 ? 14.022 -6.793 -21.981 1.00 83.69 87 ALA A N 1
ATOM 640 C CA . ALA A 1 87 ? 13.654 -7.897 -21.090 1.00 83.69 87 ALA A CA 1
ATOM 641 C C . ALA A 1 87 ? 14.739 -8.231 -20.045 1.00 83.69 87 ALA A C 1
ATOM 643 O O . ALA A 1 87 ? 14.396 -8.651 -18.940 1.00 83.69 87 ALA A O 1
ATOM 644 N N . SER A 1 88 ? 16.022 -8.043 -20.377 1.00 84.69 88 SER A N 1
ATOM 645 C CA . SER A 1 88 ? 17.130 -8.203 -19.427 1.00 84.69 88 SER A CA 1
ATOM 646 C C . SER A 1 88 ? 17.134 -7.085 -18.391 1.00 84.69 88 SER A C 1
ATOM 648 O O . SER A 1 88 ? 17.120 -7.374 -17.203 1.00 84.69 88 SER A O 1
ATOM 650 N N . GLU A 1 89 ? 17.015 -5.828 -18.821 1.00 86.25 89 GLU A N 1
ATOM 651 C CA . GLU A 1 89 ? 16.986 -4.677 -17.907 1.00 86.25 89 GLU A CA 1
ATOM 652 C C . GLU A 1 89 ? 15.776 -4.740 -16.963 1.00 86.25 89 GLU A C 1
ATOM 654 O O . GLU A 1 89 ? 15.901 -4.516 -15.764 1.00 86.25 89 GLU A O 1
ATOM 659 N N . LYS A 1 90 ? 14.606 -5.169 -17.457 1.00 86.94 90 LYS A N 1
ATOM 660 C CA . LYS A 1 90 ? 13.419 -5.420 -16.618 1.00 86.94 90 LYS A CA 1
ATOM 661 C C . LYS A 1 90 ? 13.651 -6.481 -15.544 1.00 86.94 90 LYS A C 1
ATOM 663 O O . LYS A 1 90 ? 13.033 -6.417 -14.482 1.00 86.94 90 LYS A O 1
ATOM 668 N N . LYS A 1 91 ? 14.479 -7.489 -15.829 1.00 88.31 91 LYS A N 1
ATOM 669 C CA . LYS A 1 91 ? 14.824 -8.532 -14.859 1.00 88.31 91 LYS A CA 1
ATOM 670 C C . LYS A 1 91 ? 15.714 -7.960 -13.759 1.00 88.31 91 LYS A C 1
ATOM 672 O O . LYS A 1 91 ? 15.485 -8.281 -12.597 1.00 88.31 91 LYS A O 1
ATOM 677 N N . ASP A 1 92 ? 16.656 -7.098 -14.121 1.00 89.25 92 ASP A N 1
ATOM 678 C CA . ASP A 1 92 ? 17.559 -6.447 -13.171 1.00 89.25 92 ASP A CA 1
ATOM 679 C C . ASP A 1 92 ? 16.806 -5.435 -12.293 1.00 89.25 92 ASP A C 1
ATOM 681 O O . ASP A 1 92 ? 17.011 -5.387 -11.086 1.00 89.25 92 ASP A O 1
ATOM 685 N N . MET A 1 93 ? 15.812 -4.740 -12.854 1.00 89.06 93 MET A N 1
ATOM 686 C CA . MET A 1 93 ? 14.920 -3.842 -12.106 1.00 89.06 93 MET A CA 1
ATOM 687 C C . MET A 1 93 ? 13.952 -4.567 -11.158 1.00 89.06 93 MET A C 1
ATOM 689 O O . MET A 1 93 ? 13.230 -3.924 -10.393 1.00 89.06 93 MET A O 1
ATOM 693 N N . ARG A 1 94 ? 13.866 -5.903 -11.204 1.00 88.75 94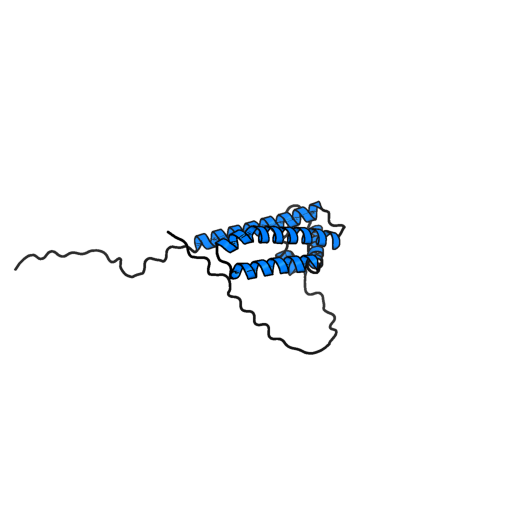 ARG A N 1
ATOM 694 C CA . ARG A 1 94 ? 12.872 -6.654 -10.427 1.00 88.75 94 ARG A CA 1
ATOM 695 C C . ARG A 1 94 ? 13.037 -6.450 -8.923 1.00 88.75 94 ARG A C 1
ATOM 697 O O . ARG A 1 94 ? 12.033 -6.270 -8.236 1.00 88.75 94 ARG A O 1
ATOM 704 N N . SER A 1 95 ? 14.273 -6.445 -8.430 1.00 91.12 95 SER A N 1
ATOM 705 C CA . SER A 1 95 ? 14.554 -6.166 -7.019 1.00 91.12 95 SER A CA 1
ATOM 706 C C . SER A 1 95 ? 14.106 -4.763 -6.626 1.00 91.12 95 SER A C 1
ATOM 708 O O . SER A 1 95 ? 13.548 -4.582 -5.548 1.00 91.12 95 SER A O 1
ATOM 710 N N . ASP A 1 96 ? 14.277 -3.780 -7.510 1.00 89.56 96 ASP A N 1
ATOM 711 C CA . ASP A 1 96 ? 13.884 -2.395 -7.239 1.00 89.56 96 ASP A CA 1
ATOM 712 C C . ASP A 1 96 ? 12.366 -2.265 -7.125 1.00 89.56 96 ASP A C 1
ATOM 714 O O . ASP A 1 96 ? 11.862 -1.591 -6.227 1.00 89.56 96 ASP A O 1
ATOM 718 N N . PHE A 1 97 ? 11.618 -2.977 -7.973 1.00 91.00 97 PHE A N 1
ATOM 719 C CA . PHE A 1 97 ? 10.165 -3.068 -7.846 1.00 91.00 97 PHE A CA 1
ATOM 720 C C . PHE A 1 97 ? 9.729 -3.744 -6.546 1.00 91.00 97 PHE A C 1
ATOM 722 O O . PHE A 1 97 ? 8.820 -3.249 -5.880 1.00 91.00 97 PHE A O 1
ATOM 729 N N . GLU A 1 98 ? 10.349 -4.869 -6.184 1.00 90.69 98 GLU A N 1
ATOM 730 C CA . GLU A 1 98 ? 10.026 -5.598 -4.952 1.00 90.69 98 GLU A CA 1
ATOM 731 C C . GLU A 1 98 ? 10.303 -4.731 -3.712 1.00 90.69 98 GLU A C 1
ATOM 733 O O . GLU A 1 98 ? 9.448 -4.626 -2.827 1.00 90.69 98 GLU A O 1
ATOM 738 N N . ASN A 1 99 ? 11.425 -4.011 -3.703 1.00 92.12 99 ASN A N 1
ATOM 739 C CA . ASN A 1 99 ? 11.777 -3.062 -2.650 1.00 92.12 99 ASN A CA 1
ATOM 740 C C . ASN A 1 99 ? 10.795 -1.884 -2.585 1.00 92.12 99 ASN A C 1
ATOM 742 O O . ASN A 1 99 ? 10.260 -1.596 -1.515 1.00 92.12 99 ASN A O 1
ATOM 746 N N . ALA A 1 100 ? 10.478 -1.251 -3.720 1.00 91.19 100 ALA A N 1
ATOM 747 C CA . ALA A 1 100 ? 9.553 -0.118 -3.770 1.00 91.19 100 ALA A CA 1
ATOM 748 C C . ALA A 1 100 ? 8.129 -0.494 -3.323 1.00 91.19 100 ALA A C 1
ATOM 750 O O . ALA A 1 100 ? 7.458 0.288 -2.646 1.00 91.19 100 ALA A O 1
ATOM 751 N N . ILE A 1 101 ? 7.661 -1.702 -3.657 1.00 89.19 101 ILE A N 1
ATOM 752 C CA . ILE A 1 101 ? 6.381 -2.229 -3.160 1.00 89.19 101 ILE A CA 1
ATOM 753 C C . ILE A 1 101 ? 6.454 -2.470 -1.647 1.00 89.19 101 ILE A C 1
ATOM 755 O O . ILE A 1 101 ? 5.537 -2.077 -0.920 1.00 89.19 101 ILE A O 1
ATOM 759 N N . GLY A 1 102 ? 7.544 -3.070 -1.160 1.00 90.81 102 GLY A N 1
ATOM 760 C CA . GLY A 1 102 ? 7.767 -3.283 0.269 1.00 90.81 102 GLY A CA 1
ATOM 761 C C . GLY A 1 102 ? 7.764 -1.974 1.062 1.00 90.81 102 GLY A C 1
ATOM 762 O O . GLY A 1 102 ? 7.121 -1.880 2.109 1.00 90.81 102 GLY A O 1
ATOM 763 N N . ASP A 1 103 ? 8.414 -0.937 0.543 1.00 91.88 103 ASP A N 1
ATOM 764 C CA . ASP A 1 103 ? 8.468 0.376 1.182 1.00 91.88 103 ASP A CA 1
ATOM 765 C C . ASP A 1 103 ? 7.121 1.097 1.135 1.00 91.88 103 ASP A C 1
ATOM 767 O O . ASP A 1 103 ? 6.712 1.688 2.137 1.00 91.88 103 ASP A O 1
ATOM 771 N N . LEU A 1 104 ? 6.358 0.956 0.047 1.00 90.56 104 LEU A N 1
ATOM 772 C CA . LEU A 1 104 ? 4.975 1.425 -0.007 1.00 90.56 104 LEU A CA 1
ATOM 773 C C . LEU A 1 104 ? 4.103 0.742 1.057 1.00 90.56 104 LEU A C 1
ATOM 775 O O . LEU A 1 104 ? 3.306 1.414 1.717 1.00 90.56 104 LEU A O 1
ATOM 779 N N . HIS A 1 105 ? 4.249 -0.569 1.274 1.00 90.44 105 HIS A N 1
ATOM 780 C CA . HIS A 1 105 ? 3.503 -1.279 2.320 1.00 90.44 105 HIS A CA 1
ATOM 781 C C . HIS A 1 105 ? 3.903 -0.834 3.726 1.00 90.44 105 HIS A C 1
ATOM 783 O O . HIS A 1 105 ? 3.023 -0.582 4.552 1.00 90.44 105 HIS A O 1
ATOM 789 N N . LYS A 1 106 ? 5.205 -0.682 3.999 1.00 92.50 106 LYS A N 1
ATOM 790 C CA . LYS A 1 106 ? 5.700 -0.161 5.284 1.00 92.50 106 LYS A CA 1
ATOM 791 C C . LYS A 1 106 ? 5.177 1.251 5.546 1.00 92.50 106 LYS A C 1
ATOM 793 O O . LYS A 1 106 ? 4.636 1.508 6.621 1.00 92.50 106 LYS A O 1
ATOM 798 N N . ALA A 1 107 ? 5.276 2.140 4.555 1.00 92.94 107 ALA A N 1
ATOM 799 C CA . ALA A 1 107 ? 4.759 3.503 4.641 1.00 92.94 107 ALA A CA 1
ATOM 800 C C . ALA A 1 107 ? 3.244 3.507 4.883 1.00 92.94 107 ALA A C 1
ATOM 802 O O . ALA A 1 107 ? 2.754 4.278 5.705 1.00 92.94 107 ALA A O 1
ATOM 803 N N . THR A 1 108 ? 2.510 2.596 4.238 1.00 89.81 108 THR A N 1
ATOM 804 C CA . THR A 1 108 ? 1.059 2.469 4.421 1.00 89.81 108 THR A CA 1
ATOM 805 C C . THR A 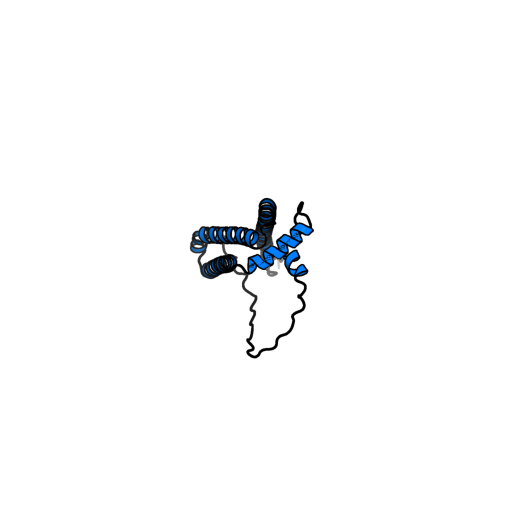1 108 ? 0.687 2.033 5.833 1.00 89.81 108 THR A C 1
ATOM 807 O O . THR A 1 108 ? -0.163 2.671 6.452 1.00 89.81 108 THR A O 1
ATOM 810 N N . LYS A 1 109 ? 1.359 1.015 6.388 1.00 90.69 109 LYS A N 1
ATOM 811 C CA . LYS A 1 109 ? 1.150 0.581 7.781 1.00 90.69 109 LYS A CA 1
ATOM 812 C C . LYS A 1 109 ? 1.455 1.712 8.768 1.00 90.69 109 LYS A C 1
ATOM 814 O O . LYS A 1 109 ? 0.636 2.001 9.634 1.00 90.69 109 LYS A O 1
ATOM 819 N N . ALA A 1 110 ? 2.584 2.398 8.592 1.00 92.62 110 ALA A N 1
ATOM 820 C CA . ALA A 1 110 ? 2.962 3.522 9.445 1.00 92.62 110 ALA A CA 1
ATOM 821 C C . ALA A 1 110 ? 1.950 4.679 9.370 1.00 92.62 110 ALA A C 1
ATOM 823 O O . ALA A 1 110 ? 1.596 5.258 10.395 1.00 92.62 110 ALA A O 1
ATOM 824 N N . ALA A 1 111 ? 1.459 5.008 8.174 1.00 91.81 111 ALA A N 1
ATOM 825 C CA . ALA A 1 111 ? 0.464 6.057 7.985 1.00 91.81 111 ALA A CA 1
ATOM 826 C C . ALA A 1 111 ? -0.911 5.682 8.559 1.00 91.81 111 ALA A C 1
ATOM 828 O O . ALA A 1 111 ? -1.589 6.551 9.095 1.00 91.81 111 ALA A O 1
ATOM 829 N N . LEU A 1 112 ? -1.304 4.404 8.514 1.00 89.19 112 LEU A N 1
ATOM 830 C CA . LEU A 1 112 ? -2.516 3.906 9.177 1.00 89.19 112 LEU A CA 1
ATOM 831 C C . LEU A 1 112 ? -2.443 4.080 10.693 1.00 89.19 112 LEU A C 1
ATOM 833 O O . LEU A 1 112 ? -3.372 4.623 11.280 1.00 89.19 112 LEU A O 1
ATOM 837 N N . THR A 1 113 ? -1.321 3.701 11.309 1.00 90.38 113 THR A N 1
ATOM 838 C CA . THR A 1 113 ? -1.106 3.899 12.750 1.00 90.38 113 THR A CA 1
ATOM 839 C C . THR A 1 113 ? -1.086 5.381 13.134 1.00 90.38 113 THR A C 1
ATOM 841 O O . THR A 1 113 ? -1.574 5.745 14.199 1.00 90.38 113 THR A O 1
ATOM 844 N N . LYS A 1 114 ? -0.555 6.257 12.269 1.00 90.44 114 LYS A N 1
ATOM 845 C CA . LYS A 1 114 ? -0.608 7.716 12.471 1.00 90.44 114 LYS A CA 1
ATOM 846 C C . LYS A 1 114 ? -2.016 8.288 12.302 1.00 90.44 114 LYS A C 1
ATOM 848 O O . LYS A 1 114 ? -2.360 9.245 12.986 1.00 90.44 114 LYS A O 1
ATOM 853 N N . ALA A 1 115 ? -2.795 7.759 11.359 1.00 89.69 115 ALA A N 1
ATOM 854 C CA . ALA A 1 115 ? -4.147 8.228 11.079 1.00 89.69 115 ALA A CA 1
ATOM 855 C C . ALA A 1 115 ? -5.119 7.840 12.197 1.00 89.69 115 ALA A C 1
ATOM 857 O O . ALA A 1 115 ? -5.969 8.644 12.569 1.00 89.69 115 ALA A O 1
ATOM 858 N N . ASP A 1 116 ? -4.972 6.631 12.741 1.00 86.31 116 ASP A N 1
ATOM 859 C CA . ASP A 1 116 ? -5.766 6.148 13.863 1.00 86.31 116 ASP A CA 1
ATOM 860 C C . ASP A 1 116 ? -4.946 5.171 14.721 1.00 86.31 116 ASP A C 1
ATOM 862 O O . ASP A 1 116 ? -4.793 3.992 14.398 1.00 86.31 116 ASP A O 1
ATOM 866 N N . ALA A 1 117 ? -4.435 5.671 15.848 1.00 87.50 117 ALA A N 1
ATOM 867 C CA . ALA A 1 117 ? -3.672 4.877 16.809 1.00 87.50 117 ALA A CA 1
ATOM 868 C C . ALA A 1 117 ? -4.544 3.888 17.608 1.00 87.50 117 ALA A C 1
ATOM 870 O O . ALA A 1 117 ? -4.005 3.049 18.329 1.00 87.50 117 ALA A O 1
ATOM 871 N N . THR A 1 118 ? -5.877 3.979 17.504 1.00 88.88 118 THR A N 1
ATOM 872 C CA . THR A 1 118 ? -6.810 3.042 18.150 1.00 88.88 118 THR A CA 1
ATOM 873 C C . THR A 1 118 ? -7.039 1.781 17.320 1.00 88.88 118 THR A C 1
ATOM 875 O O . THR A 1 118 ? -7.532 0.781 17.847 1.00 88.88 118 THR A O 1
ATOM 878 N N . LEU A 1 119 ? -6.655 1.789 16.036 1.00 87.06 119 LEU A N 1
ATOM 879 C CA . LEU A 1 119 ? -6.639 0.582 15.219 1.00 87.06 119 LEU A CA 1
ATOM 880 C C . LEU A 1 119 ? -5.583 -0.382 15.759 1.00 87.06 119 LEU A C 1
ATOM 882 O O . LEU A 1 119 ? -4.398 -0.050 15.845 1.00 87.06 119 LEU A O 1
ATOM 886 N N . SER A 1 120 ? -6.004 -1.603 16.096 1.00 88.62 120 SER A N 1
ATOM 887 C CA . SER A 1 120 ? -5.061 -2.615 16.556 1.00 88.62 120 SER A CA 1
ATOM 888 C C . SER A 1 120 ? -4.069 -2.957 15.446 1.00 88.62 120 SER A C 1
ATOM 890 O O . SER A 1 120 ? -4.401 -3.011 14.257 1.00 88.62 120 SER A O 1
ATOM 892 N N . ARG A 1 121 ? -2.822 -3.216 15.840 1.00 89.44 121 ARG A N 1
ATOM 893 C CA . ARG A 1 121 ? -1.772 -3.615 14.902 1.00 89.44 121 ARG A CA 1
ATOM 894 C C . ARG A 1 121 ? -2.155 -4.881 14.129 1.00 89.44 121 ARG A C 1
ATOM 896 O O . ARG A 1 121 ? -1.960 -4.927 12.920 1.00 89.44 121 ARG A O 1
ATOM 903 N N . GLU A 1 122 ? -2.761 -5.849 14.812 1.00 90.00 122 GLU A N 1
ATOM 904 C CA . GLU A 1 122 ? -3.260 -7.093 14.213 1.00 90.00 122 GLU A CA 1
ATOM 905 C C . GLU A 1 122 ? -4.331 -6.834 13.146 1.00 90.00 122 GLU A C 1
ATOM 907 O O . GLU A 1 122 ? -4.319 -7.458 12.086 1.00 90.00 122 GLU A O 1
ATOM 912 N N . LEU A 1 123 ? -5.237 -5.877 13.382 1.00 90.06 123 LEU A N 1
ATOM 913 C CA . LEU A 1 123 ? -6.253 -5.487 12.407 1.00 90.06 123 LEU A CA 1
ATOM 914 C C . LEU A 1 123 ? -5.619 -4.846 11.168 1.00 90.06 123 LEU A C 1
ATOM 916 O O . LEU A 1 123 ? -5.983 -5.192 10.044 1.00 90.06 123 LEU A O 1
ATOM 920 N N . ILE A 1 124 ? -4.659 -3.938 11.360 1.00 89.56 124 ILE A N 1
ATOM 921 C CA . ILE A 1 124 ? -3.919 -3.318 10.252 1.00 89.56 124 ILE A CA 1
ATOM 922 C C . ILE A 1 124 ? -3.193 -4.395 9.438 1.00 89.56 124 ILE A C 1
ATOM 924 O O . ILE A 1 124 ? -3.281 -4.393 8.211 1.00 89.56 124 ILE A O 1
ATOM 928 N N . GLU A 1 125 ? -2.506 -5.329 10.096 1.00 91.75 125 GLU A N 1
ATOM 929 C CA . GLU A 1 125 ? -1.807 -6.437 9.438 1.00 91.75 125 GLU A CA 1
ATOM 930 C C . GLU A 1 125 ? -2.780 -7.319 8.645 1.00 91.75 125 GLU A C 1
ATOM 932 O O . GLU A 1 125 ? -2.598 -7.475 7.439 1.00 91.75 125 GLU A O 1
ATOM 937 N N . LYS A 1 126 ? -3.887 -7.758 9.255 1.00 91.75 126 LYS A N 1
ATOM 938 C CA . LYS A 1 126 ? -4.921 -8.565 8.590 1.00 91.75 126 LYS A CA 1
ATOM 939 C C . LYS A 1 126 ? -5.512 -7.877 7.356 1.00 91.75 126 LYS A C 1
ATOM 941 O O . LYS A 1 126 ? -5.739 -8.523 6.331 1.00 91.75 126 LYS A O 1
ATOM 946 N N . VAL A 1 127 ? -5.760 -6.568 7.428 1.00 89.38 127 VAL A N 1
ATOM 947 C CA . VAL A 1 127 ? -6.282 -5.799 6.287 1.00 89.38 127 VAL A CA 1
ATOM 948 C C . VAL A 1 127 ? -5.253 -5.686 5.167 1.00 89.38 127 VAL A C 1
ATOM 950 O O . VAL A 1 127 ? -5.596 -5.877 3.998 1.00 89.38 127 VAL A O 1
ATOM 953 N N . MET A 1 128 ? -3.997 -5.396 5.504 1.00 89.31 128 MET A N 1
ATOM 954 C CA . MET A 1 128 ? -2.923 -5.303 4.516 1.00 89.31 128 MET A CA 1
ATOM 955 C C . MET A 1 128 ? -2.677 -6.652 3.829 1.00 89.31 128 MET A C 1
ATOM 957 O O . MET A 1 128 ? -2.584 -6.693 2.603 1.00 89.31 128 MET A O 1
ATOM 961 N N . ASP A 1 129 ? -2.684 -7.755 4.578 1.00 90.44 129 ASP A N 1
ATOM 962 C CA . ASP A 1 129 ? -2.499 -9.104 4.036 1.00 90.44 129 ASP A CA 1
ATOM 963 C C . ASP A 1 129 ? -3.643 -9.501 3.090 1.00 90.44 129 ASP A C 1
ATOM 965 O O . ASP A 1 129 ? -3.410 -10.067 2.017 1.00 90.44 129 ASP A O 1
ATOM 969 N N . ALA A 1 130 ? -4.886 -9.142 3.432 1.00 89.25 130 ALA A N 1
ATOM 970 C CA . ALA A 1 130 ? -6.040 -9.358 2.562 1.00 89.25 130 ALA A CA 1
ATOM 971 C C . ALA A 1 130 ? -5.934 -8.555 1.248 1.00 89.25 130 ALA A C 1
ATOM 973 O O . ALA A 1 130 ? -6.275 -9.064 0.174 1.00 89.25 130 ALA A O 1
ATOM 974 N N . MET A 1 131 ? -5.428 -7.315 1.298 1.00 84.19 131 MET A N 1
ATOM 975 C CA . MET A 1 131 ? -5.166 -6.528 0.087 1.00 84.19 131 MET A CA 1
ATOM 976 C C . MET A 1 131 ? -4.077 -7.155 -0.784 1.00 84.19 131 MET A C 1
ATOM 978 O O . MET A 1 131 ? -4.235 -7.213 -2.006 1.00 84.19 131 MET A O 1
ATOM 982 N N . GLU A 1 132 ? -2.995 -7.640 -0.175 1.00 86.31 132 GLU A N 1
ATOM 983 C CA . GLU A 1 132 ? -1.924 -8.326 -0.894 1.00 86.31 132 GLU A CA 1
ATOM 984 C C . GLU A 1 132 ? -2.414 -9.602 -1.570 1.00 86.31 132 GLU A C 1
ATOM 986 O O . GLU A 1 132 ? -2.137 -9.822 -2.751 1.00 86.31 132 GLU A O 1
ATOM 991 N N . ALA A 1 133 ? -3.173 -10.431 -0.850 1.00 86.56 133 ALA A N 1
ATOM 992 C CA . ALA A 1 133 ? -3.753 -11.655 -1.387 1.00 86.56 133 ALA A CA 1
ATOM 993 C C . ALA A 1 133 ? -4.635 -11.357 -2.609 1.00 86.56 133 ALA A C 1
ATOM 995 O O . ALA A 1 133 ? -4.463 -11.977 -3.660 1.00 86.56 133 ALA A O 1
ATOM 996 N N . LYS A 1 134 ? -5.491 -10.332 -2.521 1.00 82.12 134 LYS A N 1
ATOM 997 C CA . LYS A 1 134 ? -6.325 -9.879 -3.642 1.00 82.12 134 LYS A CA 1
ATOM 998 C C . LYS A 1 134 ? -5.495 -9.311 -4.799 1.00 82.12 134 LYS A C 1
ATOM 1000 O O . LYS A 1 134 ? -5.848 -9.489 -5.965 1.00 82.12 134 LYS A O 1
ATOM 1005 N N . GLY A 1 135 ? -4.391 -8.625 -4.507 1.00 79.38 135 GLY A N 1
ATOM 1006 C CA . GLY A 1 135 ? -3.436 -8.153 -5.512 1.00 79.38 135 GLY A CA 1
ATOM 1007 C C . GLY A 1 135 ? -2.790 -9.309 -6.280 1.00 79.38 135 GLY A C 1
ATOM 1008 O O . GLY A 1 135 ? -2.788 -9.307 -7.514 1.00 79.38 135 GLY A O 1
ATOM 1009 N N . ARG A 1 136 ? -2.323 -10.334 -5.558 1.00 82.38 136 ARG A N 1
ATOM 1010 C CA . ARG A 1 136 ? -1.759 -11.567 -6.130 1.00 82.38 136 ARG A CA 1
ATOM 1011 C C . ARG A 1 136 ? -2.788 -12.328 -6.965 1.00 82.38 136 ARG A C 1
ATOM 1013 O O . ARG A 1 136 ? -2.474 -12.751 -8.075 1.00 82.38 136 ARG A O 1
ATOM 1020 N N . GLU A 1 137 ? -4.024 -12.444 -6.483 1.00 83.31 137 GLU A N 1
ATOM 1021 C CA . GLU A 1 137 ? -5.121 -13.079 -7.220 1.00 83.31 137 GLU A CA 1
ATOM 1022 C C . GLU A 1 137 ? -5.397 -12.365 -8.552 1.00 83.31 137 GLU A C 1
ATOM 1024 O O . GLU A 1 137 ? -5.503 -13.011 -9.595 1.00 83.31 137 GLU A O 1
ATOM 1029 N N . LYS A 1 138 ? -5.442 -11.026 -8.551 1.00 79.75 138 LYS A N 1
ATOM 1030 C CA . LYS A 1 138 ? -5.618 -10.232 -9.777 1.00 79.75 138 LYS A CA 1
ATOM 1031 C C . LYS A 1 138 ? -4.466 -10.422 -10.762 1.00 79.75 138 LYS A C 1
ATOM 1033 O O . LYS A 1 138 ? -4.727 -10.581 -11.954 1.00 79.75 138 LYS A O 1
ATOM 1038 N N . ALA A 1 139 ? -3.222 -10.439 -10.285 1.00 76.94 139 ALA A N 1
ATOM 1039 C CA . ALA A 1 139 ? -2.051 -10.682 -11.127 1.00 76.94 139 ALA A CA 1
ATOM 1040 C C . ALA A 1 139 ? -2.083 -12.091 -11.751 1.00 76.94 139 ALA A C 1
ATOM 1042 O O . ALA A 1 139 ? -1.896 -12.247 -12.958 1.00 76.94 139 ALA A O 1
ATOM 1043 N N . ALA A 1 140 ? -2.421 -13.111 -10.957 1.00 76.69 140 ALA A N 1
ATOM 1044 C CA . ALA A 1 140 ? -2.591 -14.477 -11.444 1.00 76.69 140 ALA A CA 1
ATOM 1045 C C . ALA A 1 140 ? -3.764 -14.598 -12.435 1.00 76.69 140 ALA A C 1
ATOM 1047 O O . ALA A 1 140 ? -3.673 -15.310 -13.436 1.00 76.69 140 ALA A O 1
ATOM 1048 N N . GLY A 1 141 ? -4.868 -13.890 -12.187 1.00 74.44 141 GLY A N 1
ATOM 1049 C CA . GLY A 1 141 ? -6.016 -13.815 -13.089 1.00 74.44 141 GLY A CA 1
ATOM 1050 C C . GLY A 1 141 ? -5.685 -13.143 -14.424 1.00 74.44 141 GLY A C 1
ATOM 1051 O O . GLY A 1 141 ? -6.160 -13.603 -15.462 1.00 74.44 141 GLY A O 1
ATOM 1052 N N . ALA A 1 142 ? -4.845 -12.104 -14.415 1.00 70.44 142 ALA A N 1
ATOM 1053 C CA . ALA A 1 142 ? -4.346 -11.451 -15.624 1.00 70.44 142 ALA A CA 1
ATOM 1054 C C . ALA A 1 142 ? -3.469 -12.404 -16.454 1.00 70.44 142 ALA A C 1
ATOM 1056 O O . ALA A 1 142 ? -3.769 -12.624 -17.627 1.00 70.44 142 ALA A O 1
ATOM 1057 N N . MET A 1 143 ? -2.501 -13.090 -15.830 1.00 65.00 143 MET A N 1
ATOM 1058 C CA . MET A 1 143 ? -1.688 -14.115 -16.509 1.00 65.00 143 MET A CA 1
ATOM 1059 C C . MET A 1 143 ? -2.540 -15.248 -17.103 1.00 65.00 143 MET A C 1
ATOM 1061 O O . MET A 1 143 ? -2.302 -15.697 -18.223 1.00 65.00 143 MET A O 1
ATOM 1065 N N . LYS A 1 144 ? -3.583 -15.699 -16.391 1.00 70.00 144 LYS A N 1
ATOM 1066 C CA . LYS A 1 144 ? -4.510 -16.731 -16.893 1.00 70.00 144 LYS A CA 1
ATOM 1067 C C . LYS A 1 144 ? -5.375 -16.250 -18.063 1.00 70.00 144 LYS A C 1
ATOM 1069 O O . LYS A 1 144 ? -5.794 -17.079 -18.868 1.00 70.00 144 LYS A O 1
ATOM 1074 N N . LYS A 1 145 ? -5.687 -14.953 -18.156 1.00 65.38 145 LYS A N 1
ATOM 1075 C CA . LYS A 1 145 ? -6.444 -14.383 -19.284 1.00 65.38 145 LYS A CA 1
ATOM 1076 C C . LYS A 1 145 ? -5.572 -14.233 -20.528 1.00 65.38 145 LYS A C 1
ATOM 1078 O O . LYS A 1 145 ? -6.032 -14.611 -21.600 1.00 65.38 145 LYS A O 1
ATOM 1083 N N . GLU A 1 146 ? -4.322 -13.802 -20.381 1.00 56.50 146 GLU A N 1
ATOM 1084 C CA . GLU A 1 146 ? -3.364 -13.731 -21.496 1.00 56.50 146 GLU A CA 1
ATOM 1085 C C . GLU A 1 146 ? -3.011 -15.118 -22.059 1.00 56.50 146 GLU A C 1
ATOM 1087 O O . GLU A 1 146 ? -2.892 -15.294 -23.269 1.00 56.50 146 GLU A O 1
ATOM 1092 N N . ALA A 1 147 ? -2.961 -16.147 -21.206 1.00 58.66 147 ALA A N 1
ATOM 1093 C CA . ALA A 1 147 ? -2.794 -17.530 -21.654 1.00 58.66 147 ALA A CA 1
ATOM 1094 C C . ALA A 1 147 ? -4.005 -18.075 -22.446 1.00 58.66 147 ALA A C 1
ATOM 1096 O O . ALA A 1 147 ? -3.849 -18.997 -23.244 1.00 58.66 147 ALA A O 1
ATOM 1097 N N . LYS A 1 148 ? -5.213 -17.526 -22.245 1.00 54.06 148 LYS A N 1
ATOM 1098 C CA . LYS A 1 148 ? -6.449 -17.961 -22.928 1.00 54.06 148 LYS A CA 1
ATOM 1099 C C . LYS A 1 148 ? -6.739 -17.193 -24.220 1.00 54.06 148 LYS A C 1
ATOM 1101 O O . LYS A 1 148 ? -7.429 -17.725 -25.087 1.00 54.06 148 LYS A O 1
ATOM 1106 N N . THR A 1 149 ? -6.217 -15.977 -24.377 1.00 49.06 149 THR A N 1
ATOM 1107 C CA . THR A 1 149 ? -6.301 -15.209 -25.633 1.00 49.06 149 THR A CA 1
ATOM 1108 C C . THR A 1 149 ? -5.253 -15.630 -26.664 1.00 49.06 149 THR A C 1
ATOM 1110 O O . THR A 1 149 ? -5.380 -15.269 -27.830 1.00 49.06 149 THR A O 1
ATOM 1113 N N . ALA A 1 150 ? -4.288 -16.477 -26.292 1.00 50.72 150 ALA A N 1
ATOM 1114 C CA . ALA A 1 150 ? -3.463 -17.246 -27.224 1.00 50.72 150 ALA A CA 1
ATOM 1115 C C . ALA A 1 150 ? -4.260 -18.410 -27.856 1.00 50.72 150 ALA A C 1
ATOM 1117 O O . ALA A 1 150 ? -3.854 -19.570 -27.814 1.00 50.72 150 ALA A O 1
ATOM 1118 N N . THR A 1 151 ? -5.433 -18.123 -28.423 1.00 48.88 151 THR A N 1
ATOM 1119 C CA . THR A 1 151 ? -6.101 -19.069 -29.322 1.00 48.88 151 THR A CA 1
ATOM 1120 C C . THR A 1 151 ? -5.282 -19.110 -30.617 1.00 48.88 151 THR A C 1
ATOM 1122 O O . THR A 1 151 ? -4.987 -18.036 -31.149 1.00 48.88 151 THR A O 1
ATOM 1125 N N . PRO A 1 152 ? -4.886 -20.291 -31.136 1.00 49.56 152 PRO A N 1
ATOM 1126 C CA . PRO A 1 152 ? -4.271 -20.387 -32.453 1.00 49.56 152 PRO A CA 1
ATOM 1127 C C . PRO A 1 152 ? -5.145 -19.627 -33.445 1.00 49.56 152 PRO A C 1
ATOM 1129 O O . PRO A 1 152 ? -6.359 -19.852 -33.484 1.00 49.56 152 PRO A O 1
ATOM 1132 N N . LEU A 1 153 ? -4.542 -18.686 -34.180 1.00 54.06 153 LEU A N 1
ATOM 1133 C CA . LEU A 1 153 ? -5.172 -18.038 -35.326 1.00 54.06 153 LEU A CA 1
ATOM 1134 C C . LEU A 1 153 ? -5.932 -19.124 -36.083 1.00 54.06 153 LEU A C 1
ATOM 1136 O O . LEU A 1 153 ? -5.331 -20.138 -36.448 1.00 54.06 153 LEU A O 1
ATOM 1140 N N . LYS A 1 154 ? -7.254 -18.948 -36.229 1.00 56.16 154 LYS A N 1
ATOM 1141 C CA . LYS A 1 154 ? -8.078 -19.832 -37.056 1.00 56.16 154 LYS A CA 1
ATOM 1142 C C . LYS A 1 154 ? -7.281 -20.096 -38.338 1.00 56.16 154 LYS A C 1
ATOM 1144 O O . LYS A 1 154 ? -6.820 -19.106 -38.920 1.00 56.16 154 LYS A O 1
ATOM 1149 N N . PRO A 1 155 ? -7.066 -21.360 -38.752 1.00 62.84 155 PRO A N 1
ATOM 1150 C CA . PRO A 1 155 ? -6.465 -21.602 -40.050 1.00 62.84 155 PRO A CA 1
ATOM 1151 C C . PRO A 1 155 ? -7.307 -20.810 -41.043 1.00 62.84 155 PRO A C 1
ATOM 1153 O O . PRO A 1 155 ? -8.541 -20.816 -40.966 1.00 62.84 155 PRO A O 1
ATOM 1156 N N . PHE A 1 156 ? -6.622 -19.997 -41.842 1.00 52.06 156 PHE A N 1
ATOM 1157 C CA . PHE A 1 156 ? -7.230 -19.157 -42.857 1.00 52.06 156 PHE A CA 1
ATOM 1158 C C . PHE A 1 156 ? -8.370 -19.924 -43.550 1.00 52.06 156 PHE A C 1
ATOM 1160 O O . PHE A 1 156 ? -8.190 -21.098 -43.873 1.00 52.06 156 PHE A O 1
ATOM 1167 N N . PRO A 1 157 ? -9.513 -19.289 -43.861 1.00 61.69 157 PRO A N 1
ATOM 1168 C CA . PRO A 1 157 ? -10.568 -19.895 -44.679 1.00 61.69 157 PRO A CA 1
ATOM 1169 C C . PRO A 1 157 ? -10.142 -20.063 -46.155 1.00 61.69 157 PRO A C 1
ATOM 1171 O O . PRO A 1 157 ? -10.977 -20.081 -47.053 1.00 61.69 157 PRO A O 1
ATOM 1174 N N . PHE A 1 158 ? -8.840 -20.173 -46.416 1.00 56.56 158 PHE A N 1
ATOM 1175 C CA . PHE A 1 158 ? -8.257 -20.505 -47.699 1.00 56.56 158 PHE A CA 1
ATOM 1176 C C . PHE A 1 158 ? -7.494 -21.816 -47.541 1.00 56.56 158 PHE A C 1
ATOM 1178 O O . PHE A 1 158 ? -6.336 -21.819 -47.134 1.00 56.56 158 PHE A O 1
ATOM 1185 N N . GLY A 1 159 ? -8.151 -22.919 -47.905 1.00 47.50 159 GLY A N 1
ATOM 1186 C CA . GLY A 1 159 ? -7.419 -24.000 -48.557 1.00 47.50 159 GLY A CA 1
ATOM 1187 C C . GLY A 1 159 ? -7.553 -25.422 -48.034 1.00 47.50 159 GLY A C 1
ATOM 1188 O O . GLY A 1 159 ? -6.750 -26.231 -48.466 1.00 47.50 159 GLY A O 1
ATOM 1189 N N . ASP A 1 160 ? -8.547 -25.778 -47.218 1.00 53.12 160 ASP A N 1
ATOM 1190 C CA . ASP A 1 160 ? -8.946 -27.190 -47.098 1.00 53.12 160 ASP A CA 1
ATOM 1191 C C . ASP A 1 160 ? -10.256 -27.420 -47.858 1.00 53.12 160 ASP A C 1
ATOM 1193 O O . ASP A 1 160 ? -11.353 -27.433 -47.296 1.00 53.12 160 ASP A O 1
ATOM 1197 N N . LYS A 1 161 ? -10.141 -27.591 -49.181 1.00 47.22 161 LYS A N 1
ATOM 1198 C CA . LYS A 1 161 ? -11.133 -28.341 -49.953 1.00 47.22 161 LYS A CA 1
ATOM 1199 C C . LYS A 1 161 ? -10.500 -29.617 -50.486 1.00 47.22 161 LYS A C 1
ATOM 1201 O O . LYS A 1 161 ? -9.527 -29.607 -51.230 1.00 47.22 161 LYS A O 1
ATOM 1206 N N . ALA A 1 162 ? -11.102 -30.697 -50.016 1.00 45.03 162 ALA A N 1
ATOM 1207 C CA . ALA A 1 162 ? -10.866 -32.086 -50.326 1.00 45.03 162 ALA A CA 1
ATOM 1208 C C . ALA A 1 162 ? -10.781 -32.411 -51.830 1.00 45.03 162 ALA A C 1
ATOM 1210 O O . ALA A 1 162 ? -11.465 -31.801 -52.645 1.00 45.03 162 ALA A O 1
ATOM 1211 N N . LYS A 1 163 ? -9.967 -33.440 -52.114 1.00 46.09 163 LYS A N 1
ATOM 1212 C CA . LYS A 1 163 ? -10.178 -34.564 -53.051 1.00 46.09 163 LYS A CA 1
ATOM 1213 C C . LYS A 1 163 ? -11.176 -34.349 -54.202 1.00 46.09 163 LYS A C 1
ATOM 1215 O O . LYS A 1 163 ? -12.367 -34.289 -53.945 1.00 46.09 163 LYS A O 1
ATOM 1220 N N . GLU A 1 164 ? -10.703 -34.517 -55.438 1.00 37.28 164 GLU A N 1
ATOM 1221 C CA . GLU A 1 164 ? -11.113 -35.649 -56.293 1.00 37.28 164 GLU A CA 1
ATOM 1222 C C . GLU A 1 164 ? -10.260 -35.736 -57.570 1.00 37.28 164 GLU A C 1
ATOM 1224 O O . GLU A 1 164 ? -10.095 -34.775 -58.315 1.00 37.28 164 GLU A O 1
ATOM 1229 N N . THR A 1 165 ? -9.701 -36.920 -57.809 1.00 46.34 165 THR A N 1
ATOM 1230 C CA . THR A 1 165 ? -9.143 -37.370 -59.092 1.00 46.34 165 THR A CA 1
ATOM 1231 C C . THR A 1 165 ? -10.240 -37.501 -60.150 1.00 46.34 165 THR A C 1
ATOM 1233 O O . THR A 1 165 ? -11.339 -37.931 -59.802 1.00 46.34 165 THR A O 1
ATOM 1236 N N . PRO A 1 166 ? -9.900 -37.377 -61.446 1.00 45.31 166 PRO A N 1
ATOM 1237 C CA . PRO A 1 166 ? -10.398 -38.395 -62.366 1.00 45.31 166 PRO A CA 1
ATOM 1238 C C . PRO A 1 166 ? -9.302 -38.995 -63.258 1.00 45.31 166 PRO A C 1
ATOM 1240 O O . PRO A 1 166 ? -8.440 -38.316 -63.812 1.00 45.31 166 PRO A O 1
ATOM 1243 N N . LYS A 1 167 ? -9.387 -40.322 -63.373 1.00 46.66 167 LYS A N 1
ATOM 1244 C CA . LYS A 1 167 ? -8.722 -41.207 -64.335 1.00 46.66 167 LYS A CA 1
ATOM 1245 C C . LYS A 1 167 ? -9.200 -40.880 -65.762 1.00 46.66 167 LYS A C 1
ATOM 1247 O O . LYS A 1 167 ? -10.410 -40.745 -65.936 1.00 46.66 167 LYS A O 1
ATOM 1252 N N . PRO A 1 168 ? -8.332 -40.829 -66.789 1.00 45.94 168 PRO A N 1
ATOM 1253 C CA . PRO A 1 168 ? -8.786 -40.839 -68.173 1.00 45.94 168 PRO A CA 1
ATOM 1254 C C . PRO A 1 168 ? -8.736 -42.269 -68.733 1.00 45.94 168 PRO A C 1
ATOM 1256 O O . PRO A 1 168 ? -7.692 -42.917 -68.694 1.00 45.94 168 PRO A O 1
ATOM 1259 N N . GLU A 1 169 ? -9.850 -42.763 -69.275 1.00 42.03 169 GLU A N 1
ATOM 1260 C CA . GLU A 1 169 ? -9.850 -43.896 -70.206 1.00 42.03 169 GLU A CA 1
ATOM 1261 C C . GLU A 1 169 ? -10.427 -43.458 -71.558 1.00 42.03 169 GLU A C 1
ATOM 1263 O O . GLU A 1 169 ? -11.542 -42.951 -71.640 1.00 42.03 169 GLU A O 1
ATOM 1268 N N . ALA A 1 170 ? -9.584 -43.676 -72.571 1.00 39.62 170 ALA A N 1
ATOM 1269 C CA . ALA A 1 170 ? -9.829 -44.024 -73.969 1.00 39.62 170 ALA A CA 1
ATOM 1270 C C . ALA A 1 170 ? -10.753 -43.164 -74.858 1.00 39.62 170 ALA A C 1
ATOM 1272 O O . ALA A 1 170 ? -11.973 -43.118 -74.703 1.00 39.62 170 ALA A O 1
ATOM 1273 N N . LYS A 1 171 ? -10.148 -42.670 -75.944 1.00 35.81 171 LYS A N 1
ATOM 1274 C CA . LYS A 1 171 ? -10.624 -42.922 -77.308 1.00 35.81 171 LYS A CA 1
ATOM 1275 C C . LYS A 1 171 ? -9.459 -43.389 -78.166 1.00 35.81 171 LYS A C 1
ATOM 1277 O O . LYS A 1 171 ? -8.343 -42.882 -77.923 1.00 35.81 171 LYS A O 1
#

pLDDT: mean 71.37, std 20.88, range [32.25, 93.88]